Protein AF-A0A7X8H8K3-F1 (afdb_monomer_lite)

pLDDT: mean 92.68, std 4.9, range [65.75, 97.12]

Foldseek 3Di:
DADPFQAFPAALVRQLVPPDLVVQVVVCVQAAEDRDDSSCSSVGPNRGHDRVVRCVVCVVPDDDPDDDDHNYDYDD

Sequence (76 aa):
SSSHGAGRRLGRREAIRHLNLDEKQKKMGGIIGKPQKQSELEEAPGAYKPIDVVMANQTDLVRIITTLQPLANIKG

Structure (mmCIF, N/CA/C/O backbone):
data_AF-A0A7X8H8K3-F1
#
_entry.id   AF-A0A7X8H8K3-F1
#
loop_
_atom_site.group_PDB
_atom_site.id
_atom_site.type_symbol
_atom_site.label_atom_id
_atom_site.label_alt_id
_atom_site.label_comp_id
_atom_site.label_asym_id
_atom_site.label_entity_id
_atom_site.label_seq_id
_atom_site.pdbx_PDB_ins_code
_atom_site.Cartn_x
_atom_site.Cartn_y
_atom_site.Cartn_z
_atom_site.occupancy
_atom_site.B_iso_or_equiv
_atom_site.auth_seq_id
_atom_site.auth_comp_id
_atom_site.auth_asym_id
_atom_site.auth_atom_id
_atom_site.pdbx_PDB_model_num
ATOM 1 N N . SER A 1 1 ? 17.091 5.732 -13.568 1.00 82.00 1 SER A N 1
ATOM 2 C CA . SER A 1 1 ? 16.174 6.250 -12.532 1.00 82.00 1 SER A CA 1
ATOM 3 C C . SER A 1 1 ? 14.875 5.473 -12.641 1.00 82.00 1 SER A C 1
ATOM 5 O O . SER A 1 1 ? 14.475 5.212 -13.768 1.00 82.00 1 SER A O 1
ATOM 7 N N . SER A 1 2 ? 14.263 5.050 -11.535 1.00 90.25 2 SER A N 1
ATOM 8 C CA . SER A 1 2 ? 13.001 4.291 -11.529 1.00 90.25 2 SER A CA 1
ATOM 9 C C . SER A 1 2 ? 12.152 4.649 -10.305 1.00 90.25 2 SER A C 1
ATOM 11 O O . SER A 1 2 ? 12.618 5.343 -9.396 1.00 90.25 2 SER A O 1
ATOM 13 N N . SER A 1 3 ? 10.889 4.213 -10.288 1.00 93.06 3 SER A N 1
ATOM 14 C CA . SER A 1 3 ? 9.979 4.502 -9.175 1.00 93.06 3 SER A CA 1
ATOM 15 C C . SER A 1 3 ? 10.433 3.792 -7.898 1.00 93.06 3 SER A C 1
ATOM 17 O O . SER A 1 3 ? 10.726 2.601 -7.915 1.00 93.06 3 SER A O 1
ATOM 19 N N . HIS A 1 4 ? 10.423 4.502 -6.769 1.00 93.62 4 HIS A N 1
ATOM 20 C CA . HIS A 1 4 ? 10.779 3.925 -5.467 1.00 93.62 4 HIS A CA 1
ATOM 21 C C . HIS A 1 4 ? 9.643 3.094 -4.835 1.00 93.62 4 HIS A C 1
ATOM 23 O O . HIS A 1 4 ? 9.883 2.257 -3.973 1.00 93.62 4 HIS A O 1
ATOM 29 N N . GLY A 1 5 ? 8.393 3.312 -5.252 1.00 93.12 5 GLY A N 1
ATOM 30 C CA . GLY A 1 5 ? 7.230 2.587 -4.741 1.00 93.12 5 GLY A CA 1
ATOM 31 C C . GLY A 1 5 ? 5.932 3.039 -5.403 1.00 93.12 5 GLY A C 1
ATOM 32 O O . GLY A 1 5 ? 5.950 3.781 -6.382 1.00 93.12 5 GLY A O 1
ATOM 33 N N . ALA A 1 6 ? 4.795 2.620 -4.844 1.00 94.81 6 ALA A N 1
ATOM 34 C CA . ALA A 1 6 ? 3.474 2.872 -5.424 1.00 94.81 6 ALA A CA 1
ATOM 35 C C . ALA A 1 6 ? 3.107 4.368 -5.525 1.00 94.81 6 ALA A C 1
ATOM 37 O O . ALA A 1 6 ? 2.409 4.793 -6.443 1.00 94.81 6 ALA A O 1
ATOM 38 N N . GLY A 1 7 ? 3.568 5.183 -4.574 1.00 95.50 7 GLY A N 1
ATOM 39 C CA . GLY A 1 7 ? 3.167 6.584 -4.472 1.00 95.50 7 GLY A CA 1
ATOM 40 C C . GLY A 1 7 ? 1.712 6.757 -4.017 1.00 95.50 7 GLY A C 1
ATOM 41 O O . GLY A 1 7 ? 0.845 5.900 -4.214 1.00 95.50 7 GLY A O 1
ATOM 42 N N . ARG A 1 8 ? 1.434 7.877 -3.349 1.00 96.50 8 ARG A N 1
ATOM 43 C CA . ARG A 1 8 ? 0.104 8.144 -2.792 1.00 96.50 8 ARG A CA 1
ATOM 44 C C . ARG A 1 8 ? -0.891 8.503 -3.896 1.00 96.50 8 ARG A C 1
ATOM 46 O O . ARG A 1 8 ? -0.550 9.212 -4.843 1.00 96.50 8 ARG A O 1
ATOM 53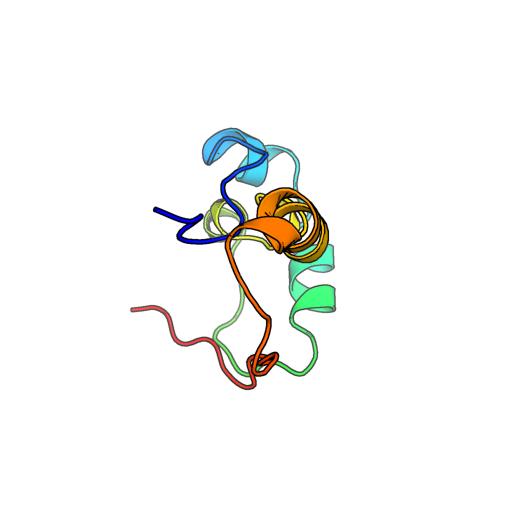 N N . ARG A 1 9 ? -2.125 8.026 -3.742 1.00 96.56 9 ARG A N 1
ATOM 54 C CA . ARG A 1 9 ? -3.303 8.475 -4.496 1.00 96.56 9 ARG A CA 1
ATOM 55 C C . ARG A 1 9 ? -4.145 9.454 -3.680 1.00 96.56 9 ARG A C 1
ATOM 57 O O . ARG A 1 9 ? -4.726 10.358 -4.260 1.00 96.56 9 ARG A O 1
ATOM 64 N N . LEU A 1 10 ? -4.182 9.275 -2.357 1.00 96.69 10 LEU A N 1
ATOM 65 C CA . LEU A 1 10 ? -4.917 10.132 -1.427 1.00 96.69 10 LEU A CA 1
ATOM 66 C C . LEU A 1 10 ? -3.965 10.852 -0.470 1.00 96.69 10 LEU A C 1
ATOM 68 O O . LEU A 1 10 ? -2.968 10.285 0.006 1.00 96.69 10 LEU A O 1
ATOM 72 N N . GLY A 1 11 ? -4.316 12.086 -0.110 1.00 97.06 11 GLY A N 1
ATOM 73 C CA . GLY A 1 11 ? -3.665 12.783 0.998 1.00 97.06 11 GLY A CA 1
ATOM 74 C C . GLY A 1 11 ? -3.822 12.008 2.315 1.00 97.06 11 GLY A C 1
ATOM 75 O O . GLY A 1 11 ? -4.735 11.201 2.468 1.00 97.06 11 GLY A O 1
ATOM 76 N N . ARG A 1 12 ? -2.949 12.242 3.303 1.00 96.50 12 ARG A N 1
ATOM 77 C CA . ARG A 1 12 ? -3.016 11.546 4.609 1.00 96.50 12 ARG A CA 1
ATOM 78 C C . ARG A 1 12 ? -4.367 11.730 5.306 1.00 96.50 12 ARG A C 1
ATOM 80 O O . ARG A 1 12 ? -5.069 10.767 5.596 1.00 96.50 12 ARG A O 1
ATOM 87 N N . ARG A 1 13 ? -4.781 12.991 5.474 1.00 96.88 13 ARG A N 1
ATOM 88 C CA . ARG A 1 13 ? -6.079 13.354 6.070 1.00 96.88 13 ARG A CA 1
ATOM 89 C C . ARG A 1 13 ? -7.267 12.913 5.219 1.00 96.88 13 ARG A C 1
ATOM 91 O O . ARG A 1 13 ? -8.332 12.630 5.749 1.00 96.88 13 ARG A O 1
ATOM 98 N N . GLU A 1 14 ? -7.105 12.881 3.903 1.00 97.12 14 GLU A N 1
ATOM 99 C CA . GLU A 1 14 ? -8.143 12.412 2.987 1.00 97.12 14 GLU A CA 1
ATOM 100 C C . GLU A 1 14 ? -8.372 10.908 3.145 1.00 97.12 14 GLU A C 1
ATOM 102 O O . GLU A 1 14 ? -9.506 10.476 3.310 1.00 97.12 14 GLU A O 1
ATOM 107 N N . ALA A 1 15 ? -7.297 10.126 3.215 1.00 97.12 15 ALA A N 1
ATOM 108 C CA . ALA A 1 15 ? -7.368 8.698 3.472 1.00 97.12 15 ALA A CA 1
ATOM 109 C C . ALA A 1 15 ? -8.044 8.385 4.820 1.00 97.12 15 ALA A C 1
ATOM 111 O O . ALA A 1 15 ? -8.904 7.514 4.872 1.00 97.12 15 ALA A O 1
ATOM 112 N N . ILE A 1 16 ? -7.743 9.138 5.885 1.00 96.12 16 ILE A N 1
ATOM 113 C CA . ILE A 1 16 ? -8.409 8.971 7.192 1.00 96.12 16 ILE A CA 1
ATOM 114 C C . ILE A 1 16 ? -9.914 9.273 7.126 1.00 96.12 16 ILE A C 1
ATOM 116 O O . ILE A 1 16 ? -10.696 8.623 7.820 1.00 96.12 16 ILE A O 1
ATOM 120 N N . ARG A 1 17 ? -10.326 10.254 6.311 1.00 96.06 17 ARG A N 1
ATOM 121 C CA . ARG A 1 17 ? -11.738 10.646 6.168 1.00 96.06 17 ARG A CA 1
ATOM 122 C C . ARG A 1 17 ? -12.548 9.698 5.288 1.00 96.06 17 ARG A C 1
ATOM 124 O O . ARG A 1 17 ? -13.726 9.509 5.557 1.00 96.06 17 ARG A O 1
ATOM 131 N N . HIS A 1 18 ? -11.947 9.162 4.226 1.00 95.56 18 HIS A N 1
ATOM 132 C CA . HIS A 1 18 ? -12.686 8.461 3.170 1.00 95.56 18 HIS A CA 1
ATOM 133 C C . HIS A 1 18 ? -12.504 6.946 3.165 1.00 95.56 18 HIS A C 1
ATOM 135 O O . HIS A 1 18 ? -13.332 6.250 2.584 1.00 95.56 18 HIS A O 1
ATOM 141 N N . LEU A 1 19 ? -11.432 6.421 3.759 1.00 95.56 19 LEU A N 1
ATOM 142 C CA . LEU A 1 19 ? -11.210 4.980 3.789 1.00 95.56 19 LEU A CA 1
ATOM 143 C C . LEU A 1 19 ? -11.926 4.344 4.977 1.00 95.56 19 LEU A C 1
ATOM 145 O O . LEU A 1 19 ? -12.107 4.950 6.031 1.00 95.56 19 LEU A O 1
ATOM 149 N N . ASN A 1 20 ? -12.317 3.089 4.790 1.00 95.12 20 ASN A N 1
ATOM 150 C CA . ASN A 1 20 ? -13.012 2.314 5.799 1.00 95.12 20 ASN A CA 1
ATOM 151 C C . ASN A 1 20 ? -12.020 1.405 6.550 1.00 95.12 20 ASN A C 1
ATOM 153 O O . ASN A 1 20 ? -11.205 0.699 5.945 1.00 95.12 20 ASN A O 1
ATOM 157 N N . LEU A 1 21 ? -12.079 1.432 7.884 1.00 93.75 21 LEU A N 1
ATOM 158 C CA . LEU A 1 21 ? -11.198 0.641 8.743 1.00 93.75 21 LEU A CA 1
ATOM 159 C C . LEU A 1 21 ? -11.459 -0.866 8.634 1.00 93.75 21 LEU A C 1
ATOM 161 O O . LEU A 1 21 ? -10.506 -1.642 8.643 1.00 93.75 21 LEU A O 1
ATOM 165 N N . ASP A 1 22 ? -12.709 -1.290 8.480 1.00 92.25 22 ASP A N 1
ATOM 166 C CA . ASP A 1 22 ? -13.075 -2.700 8.329 1.00 92.25 22 ASP A CA 1
ATOM 167 C C . ASP A 1 22 ? -12.593 -3.250 6.989 1.00 92.25 22 ASP A C 1
ATOM 169 O O . ASP A 1 22 ? -12.076 -4.364 6.918 1.00 92.25 22 ASP A O 1
ATOM 173 N N . GLU A 1 23 ? -12.681 -2.457 5.919 1.00 91.44 23 GLU A N 1
ATOM 174 C CA . GLU A 1 23 ? -12.104 -2.833 4.625 1.00 91.44 23 GLU A CA 1
ATOM 175 C C . GLU A 1 23 ? -10.587 -2.991 4.705 1.00 91.44 23 GLU A C 1
ATOM 177 O O . GLU A 1 23 ? -10.030 -3.939 4.146 1.00 91.44 23 GLU A O 1
ATOM 182 N N . LYS A 1 24 ? -9.906 -2.090 5.423 1.00 90.88 24 LYS A N 1
ATOM 183 C CA . LYS A 1 24 ? -8.473 -2.229 5.688 1.00 90.88 24 LYS A CA 1
ATOM 184 C C . LYS A 1 24 ? -8.195 -3.521 6.452 1.00 90.88 24 LYS A C 1
ATOM 186 O O . LYS A 1 24 ? -7.314 -4.267 6.042 1.00 90.88 24 LYS A O 1
ATOM 191 N N . GLN A 1 25 ? -8.935 -3.807 7.521 1.00 90.19 25 GLN A N 1
ATOM 192 C CA . GLN A 1 25 ? -8.750 -5.026 8.313 1.00 90.19 25 GLN A CA 1
ATOM 193 C C . GLN A 1 25 ? -8.958 -6.291 7.475 1.00 90.19 25 GLN A C 1
ATOM 195 O O . GLN A 1 25 ? -8.116 -7.184 7.515 1.00 90.19 25 GLN A O 1
ATOM 200 N N . LYS A 1 26 ? -10.005 -6.333 6.641 1.00 90.94 26 LYS A N 1
ATOM 201 C CA . LYS A 1 26 ? -10.247 -7.440 5.701 1.00 90.94 26 LYS A CA 1
ATOM 202 C C . LYS A 1 26 ? -9.075 -7.637 4.740 1.00 90.94 26 LYS A C 1
ATOM 204 O O . LYS A 1 26 ? -8.631 -8.762 4.548 1.00 90.94 26 LYS A O 1
ATOM 209 N N . LYS A 1 27 ? -8.534 -6.551 4.173 1.00 87.62 27 LYS A N 1
ATOM 210 C CA . LYS A 1 27 ? -7.362 -6.605 3.277 1.00 87.62 27 LYS A CA 1
ATOM 211 C C . LYS A 1 27 ? -6.071 -7.019 3.981 1.00 87.62 27 LYS A C 1
ATOM 213 O O . LYS A 1 27 ? -5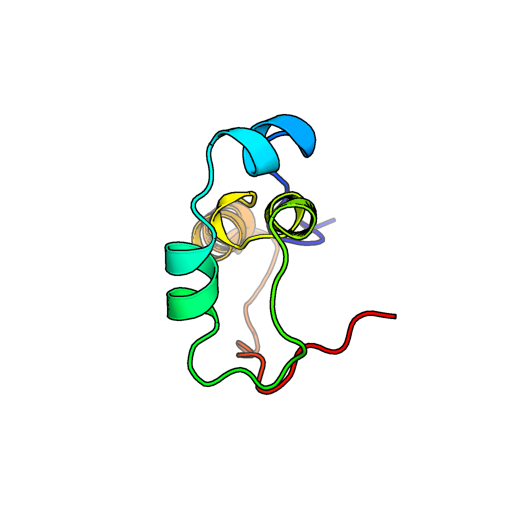.180 -7.549 3.332 1.00 87.62 27 LYS A O 1
ATOM 218 N N . MET A 1 28 ? -5.968 -6.770 5.283 1.00 88.56 28 MET A N 1
ATOM 219 C CA . MET A 1 28 ? -4.857 -7.234 6.115 1.00 88.56 28 MET A CA 1
ATOM 220 C C . MET A 1 28 ? -5.052 -8.678 6.604 1.00 88.56 28 MET A C 1
ATOM 222 O O . MET A 1 28 ? -4.199 -9.186 7.326 1.00 88.56 28 MET A O 1
ATOM 226 N N . GLY A 1 29 ? -6.149 -9.348 6.231 1.00 89.25 29 GLY A N 1
ATOM 227 C CA . GLY A 1 29 ? -6.400 -10.742 6.581 1.00 89.25 29 GLY A CA 1
ATOM 228 C C . GLY A 1 29 ? -5.238 -11.641 6.155 1.00 89.25 29 G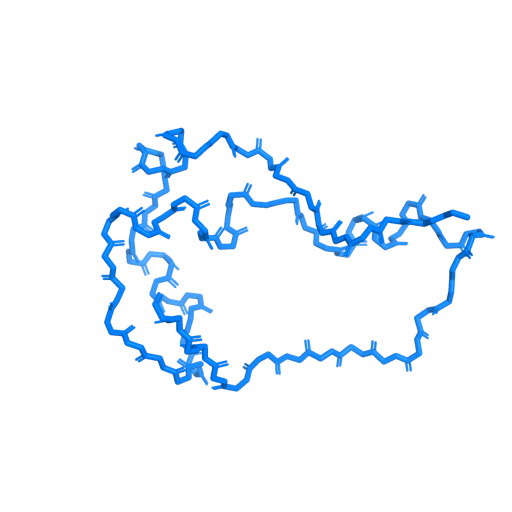LY A C 1
ATOM 229 O O . GLY A 1 29 ? -4.815 -11.617 5.003 1.00 89.25 29 GLY A O 1
ATOM 230 N N . GLY A 1 30 ? -4.702 -12.411 7.103 1.00 89.06 30 GLY A N 1
ATOM 231 C CA . GLY A 1 30 ? -3.526 -13.261 6.889 1.00 89.06 30 GLY A CA 1
ATOM 232 C C . GLY A 1 30 ? -2.174 -12.564 7.083 1.00 89.06 30 GLY A C 1
ATOM 233 O O . GLY A 1 30 ? -1.153 -13.242 7.062 1.00 89.06 30 GLY A O 1
ATOM 234 N N . ILE A 1 31 ? -2.148 -11.247 7.325 1.00 92.25 31 ILE A N 1
ATOM 235 C CA . ILE A 1 31 ? -0.935 -10.501 7.679 1.00 92.25 31 ILE A CA 1
ATOM 236 C C . ILE A 1 31 ? -0.915 -10.282 9.192 1.00 92.25 31 ILE A C 1
ATOM 238 O O . ILE A 1 31 ? -1.791 -9.627 9.757 1.00 92.25 31 ILE A O 1
ATOM 242 N N . ILE A 1 32 ? 0.116 -10.796 9.853 1.00 92.81 32 ILE A N 1
ATOM 243 C CA . ILE A 1 32 ? 0.299 -10.665 11.298 1.00 92.81 32 ILE A CA 1
ATOM 244 C C . ILE A 1 32 ? 0.649 -9.212 11.634 1.00 92.81 32 ILE A C 1
ATOM 246 O O . ILE A 1 32 ? 1.578 -8.629 11.079 1.00 92.81 32 ILE A O 1
ATOM 250 N N . GLY A 1 33 ? -0.067 -8.606 12.572 1.00 87.88 33 GLY A N 1
ATOM 251 C CA . GLY A 1 33 ? 0.219 -7.240 12.989 1.00 87.88 33 GLY A CA 1
ATOM 252 C C . GLY A 1 33 ? -0.612 -6.808 14.184 1.00 87.88 33 GLY A C 1
ATOM 253 O O . GLY A 1 33 ? -1.462 -7.546 14.680 1.00 87.88 33 GLY A O 1
ATOM 254 N N . LYS A 1 34 ? -0.360 -5.584 14.648 1.00 85.81 34 LYS A N 1
ATOM 255 C CA . LYS A 1 34 ? -1.156 -4.973 15.716 1.00 85.81 34 LYS A CA 1
ATOM 256 C C . LYS A 1 34 ? -2.586 -4.653 15.237 1.00 85.81 34 LYS A C 1
ATOM 258 O O . LYS A 1 34 ? -2.781 -4.407 14.038 1.00 85.81 34 LYS A O 1
ATOM 263 N N . PRO A 1 35 ? -3.569 -4.580 16.156 1.00 83.19 35 PRO A N 1
ATOM 264 C CA . PRO A 1 35 ? -4.903 -4.071 15.847 1.00 83.19 35 PRO A CA 1
ATOM 265 C C . PRO A 1 35 ? -4.835 -2.690 15.185 1.00 83.19 35 PRO A C 1
ATOM 267 O O . PRO A 1 35 ? -4.081 -1.820 15.626 1.00 83.19 35 PRO A O 1
ATOM 270 N N . GLN A 1 36 ? -5.608 -2.501 14.116 1.00 86.88 36 GLN A N 1
ATOM 271 C CA . GLN A 1 36 ? -5.555 -1.288 13.300 1.00 86.88 36 GLN A CA 1
ATOM 272 C C . GLN A 1 36 ? -6.438 -0.183 13.888 1.00 86.88 36 GLN A C 1
ATOM 274 O O . GLN A 1 36 ? -7.547 -0.447 14.348 1.00 86.88 36 GLN A O 1
ATOM 279 N N . LYS A 1 37 ? -5.971 1.069 13.822 1.00 91.25 37 LYS A N 1
ATOM 280 C CA . LYS A 1 37 ? -6.730 2.257 14.267 1.00 91.25 37 LYS A CA 1
ATOM 281 C C . LYS A 1 37 ? -7.163 3.131 13.088 1.00 91.25 37 LYS A C 1
ATOM 283 O O . LY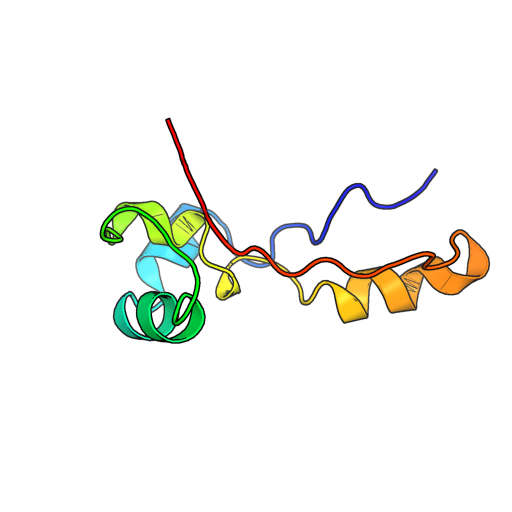S A 1 37 ? -6.511 3.137 12.044 1.00 91.25 37 LYS A O 1
ATOM 288 N N . GLN A 1 38 ? -8.211 3.941 13.278 1.00 91.19 38 GLN A N 1
ATOM 289 C CA . GLN A 1 38 ? -8.698 4.897 12.268 1.00 91.19 38 GLN A CA 1
ATOM 290 C C . GLN A 1 38 ? -7.598 5.866 11.805 1.00 91.19 38 GLN A C 1
ATOM 292 O O . GLN A 1 38 ? -7.469 6.140 10.616 1.00 91.19 38 GLN A O 1
ATOM 297 N N . SER A 1 39 ? -6.762 6.351 12.728 1.00 90.75 39 SER A N 1
ATOM 298 C CA . SER A 1 39 ? -5.642 7.245 12.402 1.00 90.75 39 SER A CA 1
ATOM 299 C C . SER A 1 39 ? -4.618 6.604 11.461 1.00 90.75 39 SER A C 1
ATOM 301 O O . SER A 1 39 ? -3.956 7.303 10.707 1.00 90.75 39 SER A O 1
ATOM 303 N N . GLU A 1 40 ? -4.523 5.274 11.437 1.00 90.69 40 GLU A N 1
ATOM 304 C CA . GLU A 1 40 ? -3.586 4.536 10.588 1.00 90.69 40 GLU A CA 1
ATOM 305 C C . GLU A 1 40 ? -4.129 4.302 9.170 1.00 90.69 40 GLU A C 1
ATOM 307 O O . GLU A 1 40 ? -3.484 3.626 8.360 1.00 90.69 40 GLU A O 1
ATOM 312 N N . LEU A 1 41 ? -5.326 4.802 8.849 1.00 93.88 41 LEU A N 1
ATOM 313 C CA . LEU A 1 41 ? -5.875 4.747 7.495 1.00 93.88 41 LEU A CA 1
ATOM 314 C C . LEU A 1 41 ? -5.076 5.581 6.496 1.00 93.88 41 LEU A C 1
ATOM 316 O O . LEU A 1 41 ? -5.128 5.298 5.302 1.00 93.88 41 LEU A O 1
ATOM 320 N N . GLU A 1 42 ? -4.284 6.549 6.961 1.00 93.06 42 GLU A N 1
ATOM 321 C CA . GLU A 1 42 ? -3.366 7.284 6.091 1.00 93.06 42 GLU A CA 1
ATOM 322 C C . GLU A 1 42 ? -2.347 6.376 5.386 1.00 93.06 42 GLU A C 1
ATOM 324 O O . GLU A 1 42 ? -1.865 6.737 4.314 1.00 93.06 42 GLU A O 1
ATOM 329 N N . GLU A 1 43 ? -2.089 5.188 5.941 1.00 90.12 43 GLU A N 1
ATOM 330 C CA . GLU A 1 43 ? -1.212 4.149 5.395 1.00 90.12 43 GLU A CA 1
ATOM 331 C C . GLU A 1 43 ? -1.979 2.910 4.903 1.00 90.12 43 GLU A C 1
ATOM 333 O O . GLU A 1 43 ? -1.392 1.847 4.694 1.00 90.12 43 GLU A O 1
ATOM 338 N N . ALA A 1 44 ? -3.303 2.993 4.759 1.00 92.44 44 ALA A N 1
ATOM 339 C CA . ALA A 1 44 ? -4.082 1.888 4.214 1.00 92.44 44 ALA A CA 1
ATOM 340 C C . ALA A 1 44 ? -3.689 1.617 2.748 1.00 92.44 44 ALA A C 1
ATOM 342 O O . ALA A 1 44 ? -3.403 2.568 2.016 1.00 92.44 44 ALA A O 1
ATOM 343 N N . PRO A 1 45 ? -3.783 0.365 2.256 1.00 91.38 45 PRO A N 1
ATOM 344 C CA . PRO A 1 45 ? -3.509 0.052 0.850 1.00 91.38 45 PRO A CA 1
ATOM 345 C C . PRO A 1 45 ? -4.288 0.934 -0.140 1.00 91.38 45 PRO A C 1
ATOM 347 O O . PRO A 1 45 ? -3.765 1.318 -1.179 1.00 91.38 45 PRO A O 1
ATOM 350 N N . GLY A 1 46 ? -5.520 1.330 0.209 1.00 92.12 46 GLY A N 1
ATOM 351 C CA . GLY A 1 46 ? -6.355 2.218 -0.613 1.00 92.12 46 GLY A CA 1
ATOM 352 C C . GLY A 1 46 ? -5.871 3.673 -0.721 1.00 92.12 46 GLY A C 1
ATOM 353 O O . GLY A 1 46 ? -6.356 4.406 -1.584 1.00 92.12 46 GLY A O 1
ATOM 354 N N . ALA A 1 47 ? -4.924 4.100 0.122 1.00 96.06 47 ALA A N 1
ATOM 355 C CA . ALA A 1 47 ? -4.318 5.430 0.063 1.00 96.06 47 ALA A CA 1
ATOM 356 C C . ALA A 1 47 ? -3.243 5.547 -1.034 1.00 96.06 47 ALA A C 1
ATOM 358 O O . ALA A 1 47 ? -2.857 6.662 -1.399 1.00 96.06 47 ALA A O 1
ATOM 359 N N . TYR A 1 48 ? -2.774 4.416 -1.565 1.00 96.81 48 TYR A N 1
ATOM 360 C CA . TYR A 1 48 ? -1.712 4.314 -2.562 1.00 96.81 48 TYR A CA 1
ATOM 361 C C . TYR A 1 48 ? -2.262 3.952 -3.945 1.00 96.81 48 TYR A C 1
ATOM 363 O O . TYR A 1 48 ? -3.398 3.495 -4.087 1.00 96.81 48 TYR A O 1
ATOM 371 N N . LYS A 1 49 ? -1.463 4.191 -4.990 1.00 96.69 49 LYS A N 1
ATOM 372 C CA . LYS A 1 49 ? -1.764 3.678 -6.333 1.00 96.69 49 LYS A CA 1
ATOM 373 C C . LYS A 1 49 ? -1.598 2.150 -6.351 1.00 96.69 49 LYS A C 1
ATOM 375 O O . LYS A 1 49 ? -0.792 1.627 -5.580 1.00 96.69 49 LYS A O 1
ATOM 380 N N . PRO A 1 50 ? -2.303 1.421 -7.230 1.00 95.38 50 PRO A N 1
ATOM 381 C CA . PRO A 1 50 ? -2.011 0.009 -7.450 1.00 95.38 50 PRO A CA 1
ATOM 382 C C . PRO A 1 50 ? -0.557 -0.157 -7.907 1.00 95.38 50 PRO A C 1
ATOM 384 O O . PRO A 1 50 ? -0.147 0.474 -8.884 1.00 95.38 50 PRO A O 1
ATOM 387 N N . ILE A 1 51 ? 0.223 -0.979 -7.198 1.00 94.81 51 ILE A N 1
ATOM 388 C CA . ILE A 1 51 ? 1.645 -1.172 -7.514 1.00 94.81 51 ILE A CA 1
ATOM 389 C C . ILE A 1 51 ? 1.830 -1.750 -8.919 1.00 94.81 51 ILE A C 1
ATOM 391 O O . ILE A 1 51 ? 2.724 -1.315 -9.635 1.00 94.81 51 ILE A O 1
ATOM 395 N N . ASP A 1 52 ? 0.926 -2.627 -9.358 1.00 94.69 52 ASP A N 1
ATOM 396 C CA . ASP A 1 52 ? 0.985 -3.251 -10.682 1.00 94.69 52 ASP A CA 1
ATOM 397 C C . ASP A 1 52 ? 0.894 -2.219 -11.811 1.00 94.69 52 ASP A C 1
ATOM 399 O O . ASP A 1 52 ? 1.619 -2.314 -12.795 1.00 94.69 52 ASP A O 1
ATOM 403 N N . VAL A 1 53 ? 0.082 -1.169 -11.635 1.00 96.38 53 VAL A N 1
ATOM 404 C CA . VAL A 1 53 ? -0.007 -0.054 -12.595 1.00 96.38 53 VAL A CA 1
ATOM 405 C C . VAL A 1 53 ? 1.309 0.722 -12.642 1.00 96.38 53 VAL A C 1
ATOM 407 O O . VAL A 1 53 ? 1.778 1.098 -13.712 1.00 96.38 53 VAL A O 1
ATOM 410 N N . VAL A 1 54 ? 1.935 0.951 -11.486 1.00 96.44 54 VAL A N 1
ATOM 411 C CA . VAL A 1 54 ? 3.233 1.637 -11.419 1.00 96.44 54 VAL A CA 1
ATOM 412 C C . VAL A 1 54 ? 4.330 0.800 -12.071 1.00 96.44 54 VAL A C 1
ATOM 414 O O . VAL A 1 54 ? 5.180 1.360 -12.755 1.00 96.44 54 VAL A O 1
ATOM 417 N N . MET A 1 55 ? 4.319 -0.522 -11.898 1.00 96.12 55 MET A N 1
ATOM 418 C CA . MET A 1 55 ? 5.285 -1.418 -12.539 1.00 96.12 55 MET A CA 1
ATOM 419 C C . MET A 1 55 ? 5.062 -1.523 -14.051 1.00 96.12 55 MET A C 1
ATOM 421 O O . MET A 1 55 ? 6.035 -1.481 -14.800 1.00 96.12 55 MET A O 1
ATOM 425 N N . ALA A 1 56 ? 3.806 -1.577 -14.504 1.00 95.44 56 ALA A N 1
ATOM 426 C CA . ALA A 1 56 ? 3.455 -1.603 -15.924 1.00 95.44 56 ALA A CA 1
ATOM 427 C C . ALA A 1 56 ? 3.927 -0.346 -16.678 1.00 95.44 56 ALA A C 1
ATOM 429 O O . ALA A 1 56 ? 4.336 -0.434 -17.829 1.00 95.44 56 ALA A O 1
ATOM 430 N N . ASN A 1 57 ? 3.932 0.816 -16.020 1.00 96.19 57 ASN A N 1
ATOM 431 C CA . ASN A 1 57 ? 4.332 2.087 -16.633 1.00 96.19 57 ASN A CA 1
ATOM 432 C C . ASN A 1 57 ? 5.853 2.294 -16.769 1.00 96.19 57 ASN A C 1
ATOM 434 O O . ASN A 1 57 ? 6.268 3.355 -17.223 1.00 96.19 57 ASN A O 1
ATOM 438 N N . GLN A 1 58 ? 6.683 1.349 -16.325 1.00 95.56 58 GLN A N 1
ATOM 439 C CA . GLN A 1 58 ? 8.150 1.475 -16.355 1.00 95.56 58 GLN A CA 1
ATOM 440 C C . GLN A 1 58 ? 8.836 0.196 -16.857 1.00 95.56 58 GLN A C 1
ATOM 442 O O . GLN A 1 58 ? 9.999 -0.053 -16.541 1.00 95.56 58 GLN A O 1
ATOM 447 N N . THR A 1 59 ? 8.119 -0.645 -17.610 1.00 95.56 59 THR A N 1
ATOM 448 C CA . THR A 1 59 ? 8.630 -1.927 -18.132 1.00 95.56 59 THR A CA 1
ATOM 449 C C . THR A 1 59 ? 9.790 -1.769 -19.114 1.00 95.56 59 THR A C 1
ATOM 451 O O . THR A 1 59 ? 10.542 -2.711 -19.331 1.00 95.56 59 THR A O 1
ATOM 454 N N . ASP A 1 60 ? 9.938 -0.590 -19.711 1.00 96.06 60 ASP A N 1
ATOM 455 C CA . ASP A 1 60 ? 11.068 -0.193 -20.553 1.00 96.06 60 ASP A CA 1
ATOM 456 C C . ASP A 1 60 ? 12.334 0.136 -19.739 1.00 96.06 60 ASP A C 1
ATOM 458 O O . ASP A 1 60 ? 13.443 0.073 -20.267 1.00 96.06 60 ASP A O 1
ATOM 462 N N . LEU A 1 61 ? 12.184 0.448 -18.446 1.00 95.69 61 LEU A N 1
ATOM 463 C CA . LEU A 1 61 ? 13.276 0.843 -17.550 1.00 95.69 61 LEU A CA 1
ATOM 464 C C . LEU A 1 61 ? 13.656 -0.234 -16.530 1.00 95.69 61 LEU A C 1
ATOM 466 O O . LEU A 1 61 ? 14.781 -0.225 -16.023 1.00 95.69 61 LEU A O 1
ATOM 470 N N . VAL A 1 62 ? 12.733 -1.133 -16.176 1.00 95.12 62 VAL A N 1
ATOM 471 C CA . VAL A 1 62 ? 12.949 -2.141 -15.129 1.00 95.12 62 VAL A CA 1
ATOM 472 C C . VAL A 1 62 ? 12.413 -3.513 -15.525 1.00 95.12 62 VAL A C 1
ATOM 474 O O . VAL A 1 62 ? 11.470 -3.644 -16.298 1.00 95.12 62 VAL A O 1
ATOM 477 N N . ARG A 1 63 ? 12.975 -4.555 -14.904 1.00 95.06 63 ARG A N 1
ATOM 478 C CA . ARG A 1 63 ? 12.496 -5.937 -15.001 1.00 95.06 63 ARG A CA 1
ATOM 479 C C . ARG A 1 63 ? 12.114 -6.454 -13.619 1.00 95.06 63 ARG A C 1
ATOM 481 O O . ARG A 1 63 ? 12.904 -6.350 -12.683 1.00 95.06 63 ARG A O 1
ATOM 488 N N . ILE A 1 64 ? 10.929 -7.051 -13.503 1.00 94.75 64 ILE A N 1
ATOM 489 C CA . ILE A 1 64 ? 10.497 -7.717 -12.269 1.00 94.75 64 ILE A CA 1
ATOM 490 C C . ILE A 1 64 ? 11.295 -9.013 -12.113 1.00 94.75 64 ILE A C 1
ATOM 492 O O . ILE A 1 64 ? 11.289 -9.866 -12.999 1.00 94.75 64 ILE A O 1
ATOM 496 N N . ILE A 1 65 ? 11.996 -9.148 -10.988 1.00 97.06 65 ILE A N 1
ATOM 497 C CA . ILE A 1 65 ? 12.730 -10.372 -10.631 1.00 97.06 65 ILE A CA 1
ATOM 498 C C . ILE A 1 65 ? 11.883 -11.265 -9.728 1.00 97.06 65 ILE A C 1
ATOM 500 O O . ILE A 1 65 ? 11.916 -12.483 -9.850 1.00 97.06 65 ILE A O 1
ATOM 504 N N . THR A 1 66 ? 11.139 -10.653 -8.809 1.00 96.75 66 THR A N 1
ATOM 505 C CA . THR A 1 66 ? 10.296 -11.351 -7.844 1.00 96.75 66 THR A CA 1
ATOM 506 C C . THR A 1 66 ? 9.207 -10.418 -7.322 1.00 96.75 66 THR A C 1
ATOM 508 O O . THR A 1 66 ? 9.358 -9.194 -7.386 1.00 96.75 66 THR A O 1
ATOM 511 N N . THR A 1 67 ? 8.149 -11.001 -6.765 1.00 95.19 67 THR A N 1
ATOM 512 C CA . THR A 1 67 ? 7.068 -10.286 -6.081 1.00 95.19 67 THR A CA 1
ATOM 513 C C . THR A 1 67 ? 6.938 -10.842 -4.671 1.00 95.19 67 THR A C 1
ATOM 515 O O . THR A 1 67 ? 6.873 -12.053 -4.478 1.00 95.19 67 THR A O 1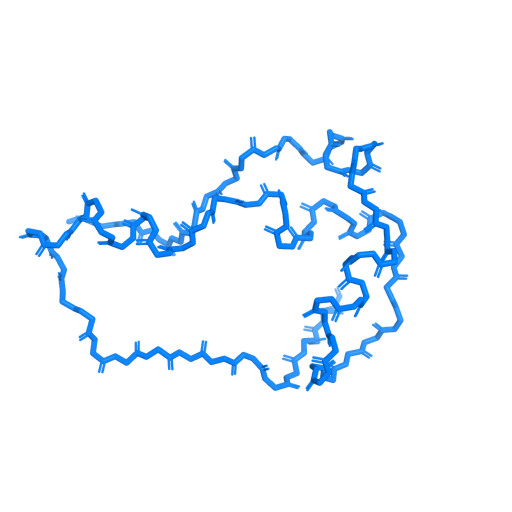
ATOM 518 N N . LEU A 1 68 ? 6.907 -9.954 -3.678 1.00 94.88 68 LEU A N 1
ATOM 519 C CA . LEU A 1 68 ? 6.816 -10.323 -2.269 1.00 94.88 68 LEU A CA 1
ATOM 520 C C . LEU A 1 68 ? 5.447 -9.943 -1.715 1.00 94.88 68 LEU A C 1
ATOM 522 O O . LEU A 1 68 ? 4.966 -8.832 -1.936 1.00 94.88 68 LEU A O 1
ATOM 526 N N . GLN A 1 69 ? 4.859 -10.852 -0.941 1.00 91.94 69 GLN A N 1
ATOM 527 C CA . GLN A 1 69 ? 3.665 -10.588 -0.151 1.00 91.94 69 GLN A CA 1
ATOM 528 C C . GLN A 1 69 ? 4.047 -10.542 1.334 1.00 91.94 69 GLN A C 1
ATOM 530 O O . GLN A 1 69 ? 4.761 -11.430 1.807 1.00 91.94 69 GLN A O 1
ATOM 535 N N . PRO A 1 70 ? 3.611 -9.520 2.088 1.00 92.00 70 PRO A N 1
ATOM 536 C CA . PRO A 1 70 ? 3.931 -9.428 3.505 1.00 92.00 70 PRO A CA 1
ATOM 537 C C . PRO A 1 70 ? 3.238 -10.537 4.304 1.00 92.00 70 PRO A C 1
ATOM 539 O O . PRO A 1 70 ? 2.042 -10.763 4.148 1.00 92.00 70 PRO A O 1
ATOM 542 N N . LEU A 1 71 ? 3.987 -11.169 5.209 1.00 94.19 71 LEU A N 1
ATOM 543 C CA . LEU A 1 71 ? 3.450 -12.080 6.228 1.00 94.19 71 LEU A CA 1
ATOM 544 C C . LEU A 1 71 ? 3.189 -11.368 7.558 1.00 94.19 71 LEU A C 1
ATOM 546 O O . LEU A 1 71 ? 2.287 -11.746 8.299 1.00 94.19 71 LEU A O 1
ATOM 550 N N . ALA A 1 72 ? 3.962 -10.324 7.860 1.00 93.06 72 ALA A N 1
ATOM 551 C CA . ALA A 1 72 ? 3.809 -9.527 9.067 1.00 93.06 72 ALA A CA 1
ATOM 552 C C . ALA A 1 72 ? 4.081 -8.041 8.801 1.00 93.06 72 ALA A C 1
ATOM 554 O O . ALA A 1 72 ? 4.894 -7.691 7.946 1.00 93.06 72 ALA A O 1
ATOM 555 N N . ASN A 1 73 ? 3.410 -7.168 9.555 1.00 89.69 73 ASN A N 1
ATOM 556 C CA . ASN A 1 73 ? 3.601 -5.722 9.532 1.00 89.69 73 ASN A CA 1
ATOM 557 C C . ASN A 1 73 ? 3.775 -5.190 10.960 1.00 89.69 73 ASN A C 1
ATOM 559 O O . ASN A 1 73 ? 2.810 -5.063 11.720 1.00 89.69 73 ASN A O 1
ATOM 563 N N . ILE A 1 74 ? 5.021 -4.871 11.308 1.00 87.69 74 ILE A N 1
ATOM 564 C CA . ILE A 1 74 ? 5.409 -4.329 12.609 1.00 87.69 74 ILE A CA 1
ATOM 565 C C . ILE A 1 74 ? 5.795 -2.866 12.397 1.00 87.69 74 ILE A C 1
ATOM 567 O O . ILE A 1 74 ? 6.779 -2.564 11.727 1.00 87.69 74 ILE A O 1
ATOM 571 N N . LYS A 1 75 ? 4.995 -1.958 12.961 1.00 77.69 75 LYS A N 1
ATOM 572 C CA . LYS A 1 75 ? 5.264 -0.516 12.964 1.00 77.69 75 LYS A CA 1
ATOM 573 C C . LYS A 1 75 ? 5.591 -0.073 14.387 1.00 77.69 75 LYS A C 1
ATOM 575 O O . LYS A 1 75 ? 4.767 -0.321 15.273 1.00 77.69 75 LYS A O 1
ATOM 580 N N . GLY A 1 76 ? 6.762 0.545 14.560 1.00 65.75 76 GLY A N 1
ATOM 581 C CA . GLY A 1 76 ? 7.168 1.252 15.782 1.00 65.75 76 GLY A CA 1
ATOM 582 C C . GLY A 1 76 ? 6.417 2.559 15.987 1.00 65.75 76 GLY A C 1
ATOM 583 O O . GLY A 1 76 ? 5.775 3.030 15.018 1.00 65.75 76 GLY A O 1
#

Radius of gyration: 14.04 Å; chains: 1; bounding box: 29×27×36 Å

Secondary structure (DSSP, 8-state):
----S--BSS-HHHHHH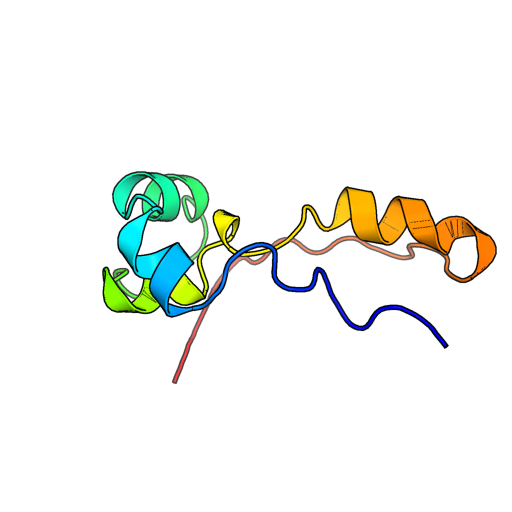HS-HHHHHHHTTT-EEPPP-GGGGGGSGGGB--HHHHHHTTTTT---------SEE---